Protein AF-A0A433IZW4-F1 (afdb_monomer)

Sequence (152 aa):
MSYRLTLRVSGARACFSRAEFKAERASYEVITPSAARGIFESVYWRPGLRWVIDRIHVLNPIRFQSLSRNEIGERVPVATVRHAMRTGALHTLPRAATEIRQRRANTIRTARSRTSGEYLSGACFVMRTLASQEVGPPTISARFNPSFQRSR

Foldseek 3Di:
DWDKDKDKDFDQWAFCADPVDPQAGEGDQADDQVNVQVVVVVQPDDPQKGKDWDDKDFPDHWDKDKDKDWDQQDDDDPVVVVVCVVVVVPVPPPPDSVVRTDTHIHTITGDDDPDDDDDDGTRIMIIIIIMDGPDDDPPPVVPRDCVSVPDD

Secondary structure (DSSP, 8-state):
-PEEEEEEE--SEE--B-TT-SSSEEBPSS--HHHHHHHHHHH---TTEEEEEEEEEE-S---EEEEEEEEE--PPPHHHHHHHHHHS-GGGS---TTTTEEEEEEEEEE----SSS-----S-EEEEEEEEESSS--THHHHS-GGGGG--

Solvent-accessible surface area (backbone atoms only — not comparable to full-atom values): 9472 Å² total; per-residue (Å²): 135,74,55,80,47,77,48,80,47,66,33,66,60,46,72,41,67,42,84,88,43,82,79,38,42,40,32,48,86,58,86,46,69,68,58,53,39,53,55,49,44,72,75,58,74,54,92,68,57,47,76,40,77,74,47,79,44,78,76,53,80,82,41,74,42,83,44,79,44,81,39,78,66,70,78,83,56,68,67,60,53,52,49,24,66,73,71,69,45,61,83,76,49,88,83,52,70,73,81,42,45,38,76,32,50,29,38,24,33,36,51,78,78,92,66,87,90,74,79,96,66,18,57,30,36,43,36,34,31,41,44,52,62,87,72,76,84,78,69,52,83,81,64,54,61,73,80,73,76,69,77,128

Structure (mmCIF, N/CA/C/O backbone):
data_AF-A0A433IZW4-F1
#
_entry.id   AF-A0A433IZW4-F1
#
loop_
_atom_site.group_PDB
_atom_site.id
_atom_site.type_symbol
_atom_site.label_atom_id
_atom_site.label_alt_id
_atom_site.label_comp_id
_atom_site.label_asym_id
_atom_site.label_entity_id
_atom_site.label_seq_id
_atom_site.pdbx_PDB_ins_code
_atom_site.Cartn_x
_atom_site.Cartn_y
_atom_site.Cartn_z
_atom_site.occupancy
_atom_site.B_iso_or_equiv
_atom_site.auth_seq_id
_atom_site.auth_comp_id
_atom_site.auth_asym_id
_atom_site.auth_atom_id
_atom_site.pdbx_PDB_model_num
ATOM 1 N N . MET A 1 1 ? -28.144 8.877 4.305 1.00 49.72 1 MET A N 1
ATOM 2 C CA . MET A 1 1 ? -27.607 8.134 5.470 1.00 49.72 1 MET A CA 1
ATOM 3 C C . MET A 1 1 ? -26.164 7.728 5.209 1.00 49.72 1 MET A C 1
ATOM 5 O O . MET A 1 1 ? -25.910 7.136 4.169 1.00 49.72 1 MET A O 1
ATOM 9 N N . SER A 1 2 ? -25.244 7.996 6.138 1.00 54.88 2 SER A N 1
ATOM 10 C CA . SER A 1 2 ? -23.889 7.428 6.129 1.00 54.88 2 SER A CA 1
ATOM 11 C C . SER A 1 2 ? -23.815 6.270 7.129 1.00 54.88 2 SER A C 1
ATOM 13 O O . SER A 1 2 ? -24.253 6.390 8.271 1.00 54.88 2 SER A O 1
ATOM 15 N N . TYR A 1 3 ? -23.306 5.120 6.696 1.00 66.25 3 TYR A N 1
ATOM 16 C CA . TYR A 1 3 ? -23.110 3.945 7.546 1.00 66.25 3 TYR A CA 1
ATOM 17 C C . TYR A 1 3 ? -21.635 3.854 7.928 1.00 66.25 3 TYR A C 1
ATOM 19 O O . TYR A 1 3 ? -20.747 4.083 7.102 1.00 66.25 3 TYR A O 1
ATOM 27 N N . ARG A 1 4 ? -21.375 3.545 9.201 1.00 69.44 4 ARG A N 1
ATOM 28 C CA . ARG A 1 4 ? -20.020 3.322 9.708 1.00 69.44 4 ARG A CA 1
ATOM 29 C C . ARG A 1 4 ? -19.706 1.841 9.622 1.00 69.44 4 ARG A C 1
ATOM 31 O O . ARG A 1 4 ? -20.363 1.033 10.270 1.00 69.44 4 ARG A O 1
ATOM 38 N N . LEU A 1 5 ? -18.689 1.502 8.842 1.00 78.81 5 LEU A N 1
ATOM 39 C CA . LEU A 1 5 ? -18.139 0.153 8.794 1.00 78.81 5 LEU A CA 1
ATOM 40 C C . LEU A 1 5 ? -16.834 0.103 9.567 1.00 78.81 5 LEU A C 1
ATOM 42 O O . LEU A 1 5 ? -16.035 1.041 9.516 1.00 78.81 5 LEU A O 1
ATOM 46 N N . THR A 1 6 ? -16.637 -1.018 10.249 1.00 80.44 6 THR A N 1
ATOM 47 C CA . TH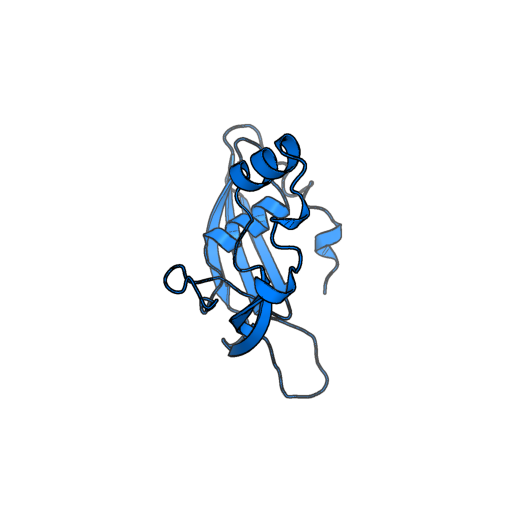R A 1 6 ? -15.410 -1.328 10.969 1.00 80.44 6 THR A CA 1
ATOM 48 C C . THR A 1 6 ? -14.841 -2.620 10.407 1.00 80.44 6 THR A C 1
ATOM 50 O O . THR A 1 6 ? -15.538 -3.631 10.387 1.00 80.44 6 THR A O 1
ATOM 53 N N . LEU A 1 7 ? -13.590 -2.592 9.951 1.00 80.88 7 LEU A N 1
ATOM 54 C CA . LEU A 1 7 ? -12.928 -3.756 9.365 1.00 80.88 7 LEU A CA 1
ATOM 55 C C . LEU A 1 7 ? -11.623 -4.052 10.109 1.00 80.88 7 LEU A C 1
ATOM 57 O O . LEU A 1 7 ? -10.785 -3.160 10.267 1.00 80.88 7 LEU A O 1
ATOM 61 N N . ARG A 1 8 ? -11.472 -5.301 10.575 1.00 83.25 8 ARG A N 1
ATOM 62 C CA . ARG A 1 8 ? -10.233 -5.825 11.166 1.00 83.25 8 ARG A CA 1
ATOM 63 C C . ARG A 1 8 ? -9.394 -6.465 10.063 1.00 83.25 8 ARG A C 1
ATOM 65 O O . ARG A 1 8 ? -9.797 -7.481 9.510 1.00 83.25 8 ARG A O 1
ATOM 72 N N . VAL A 1 9 ? -8.233 -5.891 9.760 1.00 82.56 9 VAL A N 1
ATOM 73 C CA . VAL A 1 9 ? -7.247 -6.485 8.838 1.00 82.56 9 VAL A CA 1
ATOM 74 C C . VAL A 1 9 ? -6.089 -7.013 9.649 1.00 82.56 9 VAL A C 1
ATOM 76 O O . VAL A 1 9 ? -5.536 -6.258 10.441 1.00 82.56 9 VAL A O 1
ATOM 79 N N . SER A 1 10 ? -5.685 -8.258 9.418 1.00 80.88 10 SER A N 1
ATOM 80 C CA . SER A 1 10 ? -4.471 -8.840 9.985 1.00 80.88 10 SER A CA 1
ATOM 81 C C . SER A 1 10 ? -3.643 -9.532 8.899 1.00 80.88 10 SER A C 1
ATOM 83 O O . SER A 1 10 ? -4.171 -10.044 7.915 1.00 80.88 10 SER A O 1
ATOM 85 N N . GLY A 1 11 ? -2.319 -9.536 9.060 1.00 80.38 11 GLY A N 1
ATOM 86 C CA . GLY A 1 11 ? -1.416 -10.241 8.148 1.00 80.38 11 GLY A CA 1
ATOM 87 C C . GLY A 1 11 ? -0.005 -10.363 8.711 1.00 80.38 11 GLY A C 1
ATOM 88 O O . GLY A 1 11 ? 0.470 -9.457 9.393 1.00 80.38 11 GLY A O 1
ATOM 89 N N . ALA A 1 12 ? 0.685 -11.475 8.440 1.00 80.00 12 ALA A N 1
ATOM 90 C CA . ALA A 1 12 ? 1.999 -11.769 9.031 1.00 80.00 12 ALA A CA 1
ATOM 91 C C . ALA A 1 12 ? 3.060 -10.683 8.753 1.00 80.00 12 ALA A C 1
ATOM 93 O O . ALA A 1 12 ? 3.972 -10.462 9.554 1.00 80.00 12 ALA A O 1
ATOM 94 N N . ARG A 1 13 ? 2.943 -10.011 7.603 1.00 81.62 13 ARG A N 1
ATOM 95 C CA . ARG A 1 13 ? 3.840 -8.956 7.128 1.00 81.62 13 ARG A CA 1
ATOM 96 C C . ARG A 1 13 ? 3.023 -7.860 6.460 1.00 81.62 13 ARG A C 1
ATOM 98 O O . ARG A 1 13 ? 2.056 -8.165 5.770 1.00 81.62 13 ARG A O 1
ATOM 105 N N . ALA A 1 14 ? 3.443 -6.611 6.617 1.00 83.62 14 ALA A N 1
ATOM 106 C CA . ALA A 1 14 ? 2.862 -5.479 5.903 1.00 83.62 14 ALA A CA 1
ATOM 107 C C . ALA A 1 14 ? 3.969 -4.552 5.387 1.00 83.62 14 ALA A C 1
ATOM 109 O O . ALA A 1 14 ? 4.984 -4.353 6.054 1.00 83.62 14 ALA A O 1
ATOM 110 N N . CYS A 1 15 ? 3.785 -3.992 4.193 1.00 86.44 15 CYS A N 1
ATOM 111 C CA . CYS A 1 15 ? 4.700 -3.014 3.615 1.00 86.44 15 CYS A CA 1
ATOM 112 C C . CYS A 1 15 ? 3.889 -1.865 3.019 1.00 86.44 15 CYS A C 1
ATOM 114 O O . CYS A 1 15 ? 3.215 -2.037 2.008 1.00 86.44 15 CYS A O 1
ATOM 116 N N . PHE A 1 16 ? 3.957 -0.701 3.657 1.00 88.81 16 PHE A N 1
ATOM 117 C CA . PHE A 1 16 ? 3.359 0.540 3.175 1.00 88.81 16 PHE A CA 1
ATOM 118 C C . PHE A 1 16 ? 4.497 1.441 2.713 1.00 88.81 16 PHE A C 1
ATOM 120 O O . PHE A 1 16 ? 5.078 2.151 3.523 1.00 88.81 16 PHE A O 1
ATOM 127 N N . SER A 1 17 ? 4.900 1.327 1.450 1.00 83.75 17 SER A N 1
ATOM 128 C CA . SER A 1 17 ? 6.134 1.949 0.963 1.00 83.75 17 SER A CA 1
ATOM 129 C C . SER A 1 17 ? 6.124 3.472 1.121 1.00 83.75 17 SER A C 1
ATOM 131 O O . SER A 1 17 ? 5.197 4.143 0.669 1.00 83.75 17 SER A O 1
ATOM 133 N N . ARG A 1 18 ? 7.176 4.008 1.744 1.00 86.19 18 ARG A N 1
ATOM 134 C CA . ARG A 1 18 ? 7.463 5.445 1.776 1.00 86.19 18 ARG A CA 1
ATOM 135 C C . ARG A 1 18 ? 7.921 5.898 0.393 1.00 86.19 18 ARG A C 1
ATOM 137 O O . ARG A 1 18 ? 8.752 5.234 -0.220 1.00 86.19 18 ARG A O 1
ATOM 144 N N . ALA A 1 19 ? 7.397 7.024 -0.086 1.00 85.44 19 ALA A N 1
ATOM 145 C CA . ALA A 1 19 ? 7.735 7.549 -1.412 1.00 85.44 19 ALA A CA 1
ATOM 146 C C . ALA A 1 19 ? 9.185 8.067 -1.508 1.00 85.44 19 ALA A C 1
ATOM 148 O O . ALA A 1 19 ? 9.754 8.098 -2.595 1.00 85.44 19 ALA A O 1
ATOM 149 N N . GLU A 1 20 ? 9.780 8.434 -0.371 1.00 84.56 20 GLU A N 1
ATOM 150 C CA . GLU A 1 20 ? 11.152 8.950 -0.253 1.00 84.56 20 GLU A CA 1
ATOM 151 C C . GLU A 1 20 ? 12.211 7.937 -0.716 1.00 84.56 20 GLU A C 1
ATOM 153 O O . GLU A 1 20 ? 13.230 8.311 -1.294 1.00 84.56 20 GLU A O 1
ATOM 158 N N . PHE A 1 21 ? 11.967 6.640 -0.504 1.00 78.81 21 PHE A N 1
ATOM 159 C CA . PHE A 1 21 ? 12.926 5.584 -0.816 1.00 78.81 21 PHE A CA 1
ATOM 160 C C . PHE A 1 21 ? 12.513 4.849 -2.097 1.00 78.81 21 PHE A C 1
ATOM 162 O O . PHE A 1 21 ? 11.652 3.970 -2.102 1.00 78.81 21 PHE A O 1
ATOM 169 N N . LYS A 1 22 ? 13.131 5.232 -3.220 1.00 68.12 22 LYS A N 1
ATOM 170 C CA . LYS A 1 22 ? 12.850 4.661 -4.553 1.00 68.12 22 LYS A CA 1
ATOM 171 C C . LYS A 1 22 ? 13.603 3.350 -4.822 1.00 68.12 22 LYS A C 1
ATOM 173 O O . LYS A 1 22 ? 13.106 2.474 -5.540 1.00 68.12 22 LYS A O 1
ATOM 178 N N . ALA A 1 23 ? 14.812 3.226 -4.274 1.00 67.19 23 ALA A N 1
ATOM 179 C CA . ALA A 1 23 ? 15.673 2.057 -4.452 1.00 67.19 23 ALA A CA 1
ATOM 180 C C . ALA A 1 23 ? 15.327 0.945 -3.447 1.00 67.19 23 ALA A C 1
ATOM 182 O O . ALA A 1 23 ? 15.043 -0.188 -3.843 1.00 67.19 23 ALA A O 1
ATOM 183 N N . GLU A 1 24 ? 15.265 1.294 -2.165 1.00 75.06 24 GLU A N 1
ATOM 184 C CA . GLU A 1 24 ? 14.929 0.395 -1.059 1.00 75.06 24 GLU A CA 1
ATOM 185 C C . GLU A 1 24 ? 13.480 0.598 -0.623 1.00 75.06 24 GLU A C 1
ATOM 187 O O . GLU A 1 24 ? 12.989 1.723 -0.610 1.00 75.06 24 GLU A O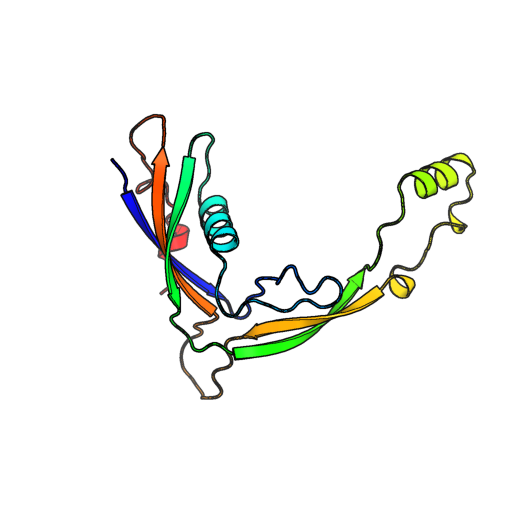 1
ATOM 192 N N . ARG A 1 25 ? 12.768 -0.468 -0.244 1.00 75.69 25 ARG A N 1
ATOM 193 C CA . ARG A 1 25 ? 11.394 -0.302 0.253 1.00 75.69 25 ARG A CA 1
ATOM 194 C C . ARG A 1 25 ? 11.392 -0.190 1.766 1.00 75.69 25 ARG A C 1
ATOM 196 O O . ARG A 1 25 ? 11.443 -1.202 2.458 1.00 75.69 25 ARG A O 1
ATOM 203 N N . ALA A 1 26 ? 11.247 1.021 2.286 1.00 82.00 26 ALA A N 1
ATOM 204 C CA . ALA A 1 26 ? 10.938 1.237 3.695 1.00 82.00 26 ALA A CA 1
ATOM 205 C C . ALA A 1 26 ? 9.422 1.346 3.896 1.00 82.00 26 ALA A C 1
ATOM 207 O O . ALA A 1 26 ? 8.749 2.102 3.195 1.00 82.00 26 ALA A O 1
ATOM 208 N N . SER A 1 27 ? 8.868 0.590 4.843 1.00 84.12 27 SER A N 1
ATOM 209 C CA . SER A 1 27 ? 7.459 0.703 5.222 1.00 84.12 27 SER A CA 1
ATOM 210 C C . SER A 1 27 ? 7.231 1.881 6.174 1.00 84.12 27 SER A C 1
ATOM 212 O O . SER A 1 27 ? 8.038 2.144 7.065 1.00 84.12 27 SER A O 1
ATOM 214 N N . TYR A 1 28 ? 6.081 2.545 6.067 1.00 88.69 28 TYR A N 1
ATOM 215 C CA . TYR A 1 28 ? 5.531 3.340 7.159 1.00 88.69 28 TYR A CA 1
ATOM 216 C C . TYR A 1 28 ? 5.279 2.469 8.392 1.00 88.69 28 TYR A C 1
ATOM 218 O O . TYR A 1 28 ? 5.099 1.246 8.309 1.00 88.69 28 TYR A O 1
ATOM 226 N N . GLU A 1 29 ? 5.251 3.137 9.541 1.00 83.81 29 GLU A N 1
ATOM 227 C CA . GLU A 1 29 ? 4.949 2.536 10.835 1.00 83.81 29 GLU A CA 1
ATOM 228 C C . GLU A 1 29 ? 3.503 2.089 10.949 1.00 83.81 29 GLU A C 1
ATOM 230 O O . GLU A 1 29 ? 3.231 1.145 11.673 1.00 83.81 29 GLU A O 1
ATOM 235 N N . VAL A 1 30 ? 2.572 2.710 10.229 1.00 85.38 30 VAL A N 1
ATOM 236 C CA . VAL A 1 30 ? 1.140 2.392 10.243 1.00 85.38 30 VAL A CA 1
ATOM 237 C C . VAL A 1 30 ? 0.601 2.318 8.819 1.00 85.38 30 VAL A C 1
ATOM 239 O O . VAL A 1 30 ? 1.233 2.812 7.885 1.00 85.38 30 VAL A O 1
ATOM 242 N N . ILE A 1 31 ? -0.550 1.662 8.644 1.00 89.06 31 ILE A N 1
ATOM 243 C CA . ILE A 1 31 ? -1.241 1.649 7.354 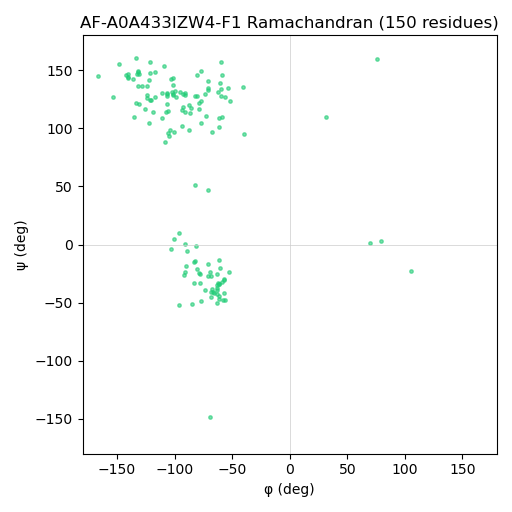1.00 89.06 31 ILE A CA 1
ATOM 244 C C . ILE A 1 31 ? -1.595 3.078 6.939 1.00 89.06 31 ILE A C 1
ATOM 246 O O . ILE A 1 31 ? -2.093 3.864 7.744 1.00 89.06 31 ILE A O 1
ATOM 250 N N . THR A 1 32 ? -1.327 3.419 5.681 1.00 90.25 32 THR A N 1
ATOM 251 C CA . THR A 1 32 ? -1.692 4.727 5.136 1.00 90.25 32 THR A CA 1
ATOM 252 C C . THR A 1 32 ? -3.191 4.769 4.820 1.00 90.25 32 THR A C 1
ATOM 254 O O . THR A 1 32 ? -3.764 3.749 4.425 1.00 90.25 32 THR A O 1
ATOM 257 N N . PRO A 1 33 ? -3.855 5.937 4.911 1.00 90.00 33 PRO A N 1
ATOM 258 C CA . PRO A 1 33 ? -5.266 6.061 4.541 1.00 90.00 33 PRO A CA 1
ATOM 259 C C . PRO A 1 33 ? -5.563 5.634 3.095 1.00 90.00 33 PRO A C 1
ATOM 261 O O . PRO A 1 33 ? -6.649 5.138 2.807 1.00 90.00 33 PRO A O 1
ATOM 264 N N . SER A 1 34 ? -4.600 5.792 2.180 1.00 90.31 34 SER A N 1
ATOM 265 C CA . SER A 1 34 ? -4.711 5.317 0.797 1.00 90.31 34 SER A CA 1
ATOM 266 C C . SER A 1 34 ? -4.706 3.790 0.703 1.00 90.31 34 SER A C 1
ATOM 268 O O . SER A 1 34 ? -5.562 3.226 0.027 1.00 90.31 34 SER A O 1
ATOM 270 N N . ALA A 1 35 ? -3.801 3.114 1.416 1.00 90.31 35 ALA A N 1
ATOM 271 C CA . ALA A 1 35 ? -3.770 1.655 1.468 1.00 90.31 35 ALA A CA 1
ATOM 272 C C . ALA A 1 35 ? -5.022 1.091 2.156 1.00 90.31 35 ALA A C 1
ATOM 274 O O . ALA A 1 35 ? -5.618 0.138 1.663 1.00 90.31 35 ALA A O 1
ATOM 275 N N . ALA A 1 36 ? -5.463 1.721 3.249 1.00 88.94 36 ALA A N 1
ATOM 276 C CA . ALA A 1 36 ? -6.713 1.393 3.928 1.00 88.94 36 ALA A CA 1
ATOM 277 C C . ALA A 1 36 ? -7.910 1.468 2.971 1.00 88.94 36 ALA A C 1
ATOM 279 O O . ALA A 1 36 ? -8.701 0.531 2.897 1.00 88.94 36 ALA A O 1
ATOM 280 N N . ARG A 1 37 ? -8.007 2.551 2.189 1.00 89.12 37 ARG A N 1
ATOM 281 C CA . ARG A 1 37 ? -9.037 2.709 1.157 1.00 89.12 37 ARG A CA 1
ATOM 282 C C . ARG A 1 37 ? -8.997 1.575 0.135 1.00 89.12 37 ARG A C 1
ATOM 284 O O . ARG A 1 37 ? -10.035 0.976 -0.114 1.00 89.12 37 ARG A O 1
ATOM 291 N N . GLY A 1 38 ? -7.815 1.239 -0.384 1.00 90.25 38 GLY A N 1
ATOM 292 C CA . GLY A 1 38 ? -7.653 0.146 -1.345 1.00 90.25 38 GLY A CA 1
ATOM 293 C C . GLY A 1 38 ? -8.124 -1.213 -0.811 1.00 90.25 38 GLY A C 1
ATOM 294 O O . GLY A 1 38 ? -8.659 -2.014 -1.571 1.00 90.25 38 GLY A O 1
ATOM 295 N N . ILE A 1 39 ? -7.997 -1.463 0.499 1.00 89.25 39 ILE A N 1
ATOM 296 C CA . ILE A 1 39 ? -8.545 -2.674 1.134 1.00 89.25 39 ILE A CA 1
ATOM 297 C C . ILE A 1 39 ? -10.079 -2.651 1.150 1.00 89.25 39 ILE A C 1
ATOM 299 O O . ILE A 1 39 ? -10.708 -3.670 0.896 1.00 89.25 39 ILE A O 1
ATOM 303 N N . PHE A 1 40 ? -10.709 -1.509 1.433 1.00 86.56 40 PHE A N 1
ATOM 304 C CA . PHE A 1 40 ? -12.171 -1.416 1.357 1.00 86.56 40 PHE A CA 1
ATOM 305 C C . PHE A 1 40 ? -12.680 -1.562 -0.081 1.00 86.56 40 PHE A C 1
ATOM 307 O O . PHE A 1 40 ? -13.665 -2.261 -0.308 1.00 86.56 40 PHE A O 1
ATOM 314 N N . GLU A 1 41 ? -11.989 -0.954 -1.046 1.00 87.50 41 GLU A N 1
ATOM 315 C CA . GLU A 1 41 ? -12.311 -1.060 -2.472 1.00 87.50 41 GLU A CA 1
ATOM 316 C C . GLU A 1 41 ? -12.176 -2.497 -2.990 1.00 87.50 41 GLU A C 1
ATOM 318 O O . GLU A 1 41 ? -13.012 -2.937 -3.776 1.00 87.50 41 GLU A O 1
ATOM 323 N N . SER A 1 42 ? -11.182 -3.259 -2.519 1.00 88.38 42 SER A N 1
ATOM 324 C CA . SER A 1 42 ? -11.012 -4.661 -2.923 1.00 88.38 42 SER A CA 1
ATOM 325 C C . SER A 1 42 ? -12.084 -5.593 -2.356 1.00 88.38 42 SER A C 1
ATOM 327 O O . SER A 1 42 ? -12.391 -6.612 -2.973 1.00 88.38 42 SER A O 1
ATOM 329 N N . VAL A 1 43 ? -12.673 -5.251 -1.206 1.00 84.56 43 VAL A N 1
ATOM 330 C CA . VAL A 1 43 ? -13.811 -5.986 -0.636 1.00 84.56 43 VAL A CA 1
ATOM 331 C C . VAL A 1 43 ? -15.101 -5.631 -1.369 1.00 84.56 43 VAL A C 1
ATOM 333 O O . VAL A 1 43 ? -15.862 -6.522 -1.749 1.00 84.56 43 VAL A O 1
ATOM 336 N N . TYR A 1 44 ? -15.367 -4.337 -1.557 1.00 81.50 44 TYR A N 1
ATOM 337 C CA . TYR A 1 44 ? -16.529 -3.869 -2.299 1.00 81.50 44 TYR A CA 1
ATOM 338 C C . TYR A 1 44 ? -16.290 -2.494 -2.921 1.00 81.50 44 TYR A C 1
ATOM 340 O O . TYR A 1 44 ? -16.009 -1.506 -2.235 1.00 81.50 44 TYR A O 1
ATOM 348 N N . TRP A 1 45 ? -16.519 -2.411 -4.228 1.00 84.44 45 TRP A N 1
ATOM 349 C CA . TRP A 1 45 ? -16.458 -1.169 -4.978 1.00 84.44 45 TRP A CA 1
ATOM 350 C C . TRP A 1 45 ? -17.573 -1.094 -6.022 1.00 84.44 45 TRP A C 1
ATOM 352 O O . TRP A 1 45 ? -17.978 -2.103 -6.600 1.00 84.44 45 TRP A O 1
ATOM 362 N N . ARG A 1 46 ? -18.066 0.124 -6.260 1.00 80.69 46 ARG A N 1
ATOM 363 C CA . ARG A 1 46 ? -18.955 0.455 -7.376 1.00 80.69 46 ARG A CA 1
ATOM 364 C C . ARG A 1 46 ? -18.717 1.897 -7.841 1.00 80.69 46 ARG A C 1
ATOM 366 O O . ARG A 1 46 ? -18.316 2.721 -7.015 1.00 80.69 46 ARG A O 1
ATOM 373 N N . PRO A 1 47 ? -19.033 2.244 -9.100 1.00 83.06 47 PRO A N 1
ATOM 374 C CA . PRO A 1 47 ? -19.066 3.639 -9.535 1.00 83.06 47 PRO A CA 1
ATOM 375 C C . PRO A 1 47 ? -19.978 4.484 -8.625 1.00 83.06 47 PRO A C 1
ATOM 377 O O . PRO A 1 47 ? -21.065 4.042 -8.248 1.00 83.06 47 PRO A O 1
ATOM 380 N N . GLY A 1 48 ? -19.519 5.672 -8.219 1.00 78.88 48 GLY A N 1
ATOM 381 C CA . GLY A 1 48 ? -20.254 6.567 -7.309 1.00 78.88 48 GLY A CA 1
ATOM 382 C C . GLY A 1 48 ? -20.180 6.205 -5.816 1.00 78.88 48 GLY A C 1
ATOM 383 O O . GLY A 1 48 ? -20.814 6.866 -4.995 1.00 78.88 48 GLY A O 1
ATOM 384 N N . LEU A 1 49 ? -19.417 5.171 -5.436 1.00 80.00 49 LEU A N 1
ATOM 385 C CA . LEU A 1 49 ? -19.072 4.888 -4.041 1.00 80.00 49 LEU A CA 1
ATOM 386 C C . LEU A 1 49 ? -17.672 5.418 -3.732 1.00 80.00 49 LEU A C 1
ATOM 388 O O . LEU A 1 49 ? -16.698 5.037 -4.379 1.00 80.00 49 LEU A O 1
ATOM 392 N N . ARG A 1 50 ? -17.567 6.230 -2.678 1.00 82.44 50 ARG A N 1
ATOM 393 C CA . ARG A 1 50 ? -16.281 6.682 -2.144 1.00 82.44 50 ARG A CA 1
ATOM 394 C C . ARG A 1 50 ? -16.118 6.253 -0.693 1.00 82.44 50 ARG A C 1
ATOM 396 O O . ARG A 1 50 ? -16.931 6.599 0.163 1.00 82.44 50 ARG A O 1
ATOM 403 N N . TRP A 1 51 ? -15.023 5.548 -0.422 1.00 84.19 51 TRP A N 1
ATOM 404 C CA . TRP A 1 51 ? -14.608 5.180 0.927 1.00 84.19 51 TRP A CA 1
ATOM 405 C C . TRP A 1 51 ? -13.790 6.309 1.562 1.00 84.19 51 TRP A C 1
ATOM 407 O O . TRP A 1 51 ? -12.708 6.673 1.082 1.00 84.19 51 TRP A O 1
ATOM 417 N N . VAL A 1 52 ? -14.307 6.865 2.657 1.00 85.62 52 VAL A N 1
ATOM 418 C CA . VAL A 1 52 ? -13.624 7.882 3.462 1.00 85.62 52 VAL A CA 1
ATOM 419 C C . VAL A 1 52 ? -13.173 7.232 4.762 1.00 85.62 52 VAL A C 1
ATOM 421 O O . VAL A 1 52 ? -13.995 6.777 5.559 1.00 85.62 52 VAL A O 1
ATOM 424 N N . ILE A 1 53 ? -11.859 7.134 4.957 1.00 86.69 53 ILE A N 1
ATOM 425 C CA . ILE A 1 53 ? -11.276 6.579 6.181 1.00 86.69 53 ILE A CA 1
ATOM 426 C C . ILE A 1 53 ? -11.383 7.634 7.280 1.00 86.69 53 ILE A C 1
ATOM 428 O O . ILE A 1 53 ? -10.901 8.748 7.108 1.00 86.69 53 ILE A O 1
ATOM 432 N N . ASP A 1 54 ? -12.029 7.271 8.383 1.00 86.38 54 ASP A N 1
ATOM 433 C CA . ASP A 1 54 ? -12.250 8.135 9.546 1.00 86.38 54 ASP A CA 1
ATOM 434 C C . ASP A 1 54 ? -11.171 7.876 10.604 1.00 86.38 54 ASP A C 1
ATOM 436 O O . ASP A 1 54 ? -10.483 8.788 11.052 1.00 86.38 54 ASP A O 1
ATOM 440 N N . ARG A 1 55 ? -10.969 6.604 10.98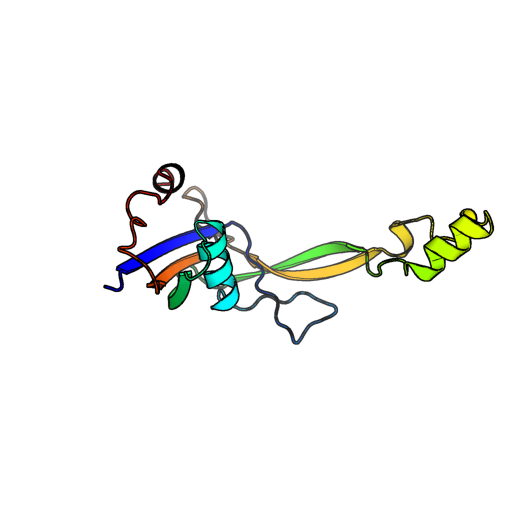0 1.00 86.06 55 ARG A N 1
ATOM 441 C CA . ARG A 1 55 ? -10.018 6.226 12.037 1.00 86.06 55 ARG A CA 1
ATOM 442 C C . ARG A 1 55 ? -9.281 4.941 11.715 1.00 86.06 55 ARG A C 1
ATOM 444 O O . ARG A 1 55 ? -9.854 4.017 11.140 1.00 86.06 55 ARG A O 1
ATOM 451 N N . ILE A 1 56 ? -8.027 4.880 12.149 1.00 87.44 56 ILE A N 1
ATOM 452 C CA . ILE A 1 56 ? -7.166 3.703 12.068 1.00 87.44 56 ILE A CA 1
ATOM 453 C C . ILE A 1 56 ? -6.656 3.426 13.480 1.00 87.44 56 ILE A C 1
ATOM 455 O O . ILE A 1 56 ? -5.944 4.243 14.056 1.00 87.44 56 ILE A O 1
ATOM 459 N N . HIS A 1 57 ? -7.014 2.273 14.034 1.00 85.62 57 HIS A N 1
ATOM 460 C CA . HIS A 1 57 ? -6.498 1.803 15.314 1.00 85.62 57 HIS A CA 1
ATOM 461 C C . HIS A 1 57 ? -5.411 0.760 15.075 1.00 85.62 57 HIS A C 1
ATOM 463 O O . HIS A 1 57 ? -5.622 -0.205 14.336 1.00 85.62 57 HIS A O 1
ATOM 469 N N . VAL A 1 58 ? -4.256 0.953 15.709 1.00 84.62 58 VAL A N 1
ATOM 470 C CA . VAL A 1 58 ? -3.128 0.019 15.670 1.00 84.62 58 VAL A CA 1
ATOM 471 C C . VAL A 1 58 ? -3.241 -0.898 16.879 1.00 84.62 58 VAL A C 1
ATOM 473 O O . VAL A 1 58 ? -3.162 -0.427 18.007 1.00 84.62 58 VAL A O 1
ATOM 476 N N . LEU A 1 59 ? -3.445 -2.194 16.648 1.00 81.31 59 LEU A N 1
ATOM 477 C CA . LEU A 1 59 ? -3.655 -3.149 17.741 1.00 81.31 59 LEU A CA 1
ATOM 478 C C . LEU A 1 59 ? -2.359 -3.791 18.241 1.00 81.31 59 LEU A C 1
ATOM 480 O O . LEU A 1 59 ? -2.301 -4.242 19.377 1.00 81.31 59 LEU A O 1
ATOM 484 N N . ASN A 1 60 ? -1.324 -3.825 17.399 1.00 80.44 60 ASN A N 1
ATOM 485 C CA . ASN A 1 60 ? -0.080 -4.537 17.679 1.00 80.44 60 ASN A CA 1
ATOM 486 C C . ASN A 1 60 ? 1.137 -3.605 17.645 1.00 80.44 60 ASN A C 1
ATOM 488 O O . ASN A 1 60 ? 1.166 -2.670 16.831 1.00 80.44 60 ASN A O 1
ATOM 492 N N . PRO A 1 61 ? 2.170 -3.881 18.468 1.00 80.00 61 PRO A N 1
ATOM 493 C CA . PRO A 1 61 ? 3.372 -3.060 18.527 1.00 80.00 61 PRO A CA 1
ATOM 494 C C . PRO A 1 61 ? 4.064 -2.984 17.163 1.00 80.00 61 PRO A C 1
ATOM 496 O O . PRO A 1 61 ? 4.064 -3.930 16.368 1.00 80.00 61 PRO A O 1
ATOM 499 N N . ILE A 1 62 ? 4.662 -1.832 16.878 1.00 82.75 62 ILE A N 1
ATOM 500 C CA . ILE A 1 62 ? 5.342 -1.580 15.609 1.00 82.75 62 ILE A CA 1
ATOM 501 C C . ILE A 1 62 ? 6.718 -2.248 15.662 1.00 82.75 62 ILE A C 1
ATOM 503 O O . ILE A 1 62 ? 7.561 -1.905 16.485 1.00 82.75 62 ILE A O 1
ATOM 507 N N . ARG A 1 63 ? 6.941 -3.235 14.791 1.00 82.31 63 ARG A N 1
ATOM 508 C CA . ARG A 1 63 ? 8.233 -3.907 14.621 1.00 82.31 63 ARG A CA 1
ATOM 509 C C . ARG A 1 63 ? 8.570 -4.002 13.142 1.00 82.31 63 ARG A C 1
ATOM 511 O O . ARG A 1 63 ? 7.676 -4.188 12.313 1.00 82.31 63 ARG A O 1
ATOM 518 N N . PHE A 1 64 ? 9.859 -3.917 12.835 1.00 81.19 64 PHE A N 1
ATOM 519 C CA . PHE A 1 64 ? 10.380 -3.999 11.477 1.00 81.19 64 PHE A CA 1
ATOM 520 C C . PHE A 1 64 ? 11.284 -5.220 11.302 1.00 81.19 64 PHE A C 1
ATOM 522 O O . PHE A 1 64 ? 11.957 -5.657 12.234 1.00 81.19 64 PHE A O 1
ATOM 529 N N . GLN A 1 65 ? 11.299 -5.776 10.095 1.00 84.00 65 GLN A N 1
ATOM 530 C CA . GLN A 1 65 ? 12.261 -6.782 9.659 1.00 84.00 65 GLN A CA 1
ATOM 531 C C . GLN A 1 65 ? 12.814 -6.371 8.296 1.00 84.00 65 GLN A C 1
ATOM 533 O O . GLN A 1 65 ? 12.046 -5.994 7.411 1.00 84.00 65 GLN A O 1
ATOM 538 N N . SER A 1 66 ? 14.127 -6.506 8.117 1.00 82.50 66 SER A N 1
ATOM 539 C CA . SER A 1 66 ? 14.746 -6.414 6.796 1.00 82.50 66 SER A CA 1
ATOM 540 C C . SER A 1 66 ? 14.580 -7.739 6.047 1.00 82.50 66 SER A C 1
ATOM 542 O O . SER A 1 66 ? 14.883 -8.813 6.575 1.00 82.50 66 SER A O 1
ATOM 544 N N . LEU A 1 67 ? 14.060 -7.671 4.826 1.00 81.56 67 LEU A N 1
ATOM 545 C CA . LEU A 1 67 ? 13.969 -8.780 3.884 1.00 81.56 67 LEU A CA 1
ATOM 546 C C . LEU A 1 67 ? 14.666 -8.385 2.585 1.00 81.56 67 LEU A C 1
ATOM 548 O O . LEU A 1 67 ? 14.325 -7.366 1.996 1.00 81.56 67 LEU A O 1
ATOM 552 N N . SER A 1 68 ? 15.577 -9.218 2.086 1.00 78.19 68 SER A N 1
ATOM 553 C CA . SER A 1 68 ? 16.106 -9.055 0.729 1.00 78.19 68 SER A CA 1
ATOM 554 C C . SER A 1 68 ? 15.268 -9.845 -0.272 1.00 78.19 68 SER A C 1
ATOM 556 O O . SER A 1 68 ? 15.033 -11.039 -0.078 1.00 78.19 68 SER A O 1
ATOM 558 N N . ARG A 1 69 ? 14.845 -9.204 -1.363 1.00 75.56 69 ARG A N 1
ATOM 559 C CA . ARG A 1 69 ? 14.200 -9.861 -2.509 1.00 75.56 69 ARG A CA 1
ATOM 560 C C . ARG A 1 69 ? 14.996 -9.586 -3.778 1.00 75.56 69 ARG A C 1
ATOM 562 O O . ARG A 1 69 ? 15.492 -8.481 -3.974 1.00 75.56 69 ARG A O 1
ATOM 569 N N . ASN A 1 70 ? 15.088 -10.592 -4.641 1.00 78.44 70 ASN A N 1
ATOM 570 C CA . ASN A 1 70 ? 15.620 -10.424 -5.988 1.00 78.44 70 ASN A CA 1
ATOM 571 C C . ASN A 1 70 ? 14.464 -9.983 -6.893 1.00 78.44 70 ASN A C 1
ATOM 573 O O . ASN A 1 70 ? 13.526 -10.752 -7.098 1.00 78.44 70 ASN A O 1
ATOM 577 N N . GLU A 1 71 ? 14.513 -8.753 -7.395 1.00 73.12 71 GLU A N 1
ATOM 578 C CA . GLU A 1 71 ? 13.483 -8.153 -8.251 1.00 73.12 71 GLU A CA 1
ATOM 579 C C . GLU A 1 71 ? 14.080 -7.737 -9.594 1.00 73.12 71 GLU A C 1
ATOM 581 O O . GLU A 1 71 ? 15.285 -7.539 -9.704 1.00 73.12 71 GLU A O 1
ATOM 586 N N . ILE A 1 72 ? 13.253 -7.616 -10.632 1.00 75.69 72 ILE A N 1
ATOM 587 C CA . ILE A 1 72 ? 13.701 -7.139 -11.947 1.00 75.69 72 ILE A CA 1
ATOM 588 C C . ILE A 1 72 ? 13.809 -5.610 -11.876 1.00 75.69 72 ILE A C 1
ATOM 590 O O . ILE A 1 72 ? 12.837 -4.938 -11.539 1.00 75.69 72 ILE A O 1
ATOM 594 N N . GLY A 1 73 ? 14.999 -5.075 -12.141 1.00 67.06 73 GLY A N 1
ATOM 595 C CA . GLY A 1 73 ? 15.321 -3.658 -11.984 1.00 67.06 73 GLY A CA 1
ATOM 596 C C . GLY A 1 73 ? 14.804 -2.751 -13.095 1.00 67.06 73 GLY A C 1
ATOM 597 O O . GLY A 1 73 ? 14.437 -1.610 -12.823 1.00 67.06 73 GLY A O 1
ATOM 598 N N . GLU A 1 74 ? 14.742 -3.252 -14.327 1.00 72.56 74 GLU A N 1
ATOM 599 C CA . GLU A 1 74 ? 14.348 -2.469 -15.494 1.00 72.56 74 GLU A CA 1
ATOM 600 C C . GLU A 1 74 ? 13.467 -3.287 -16.438 1.00 72.56 74 GLU A C 1
ATOM 602 O O . GLU A 1 74 ? 13.649 -4.492 -16.627 1.00 72.56 74 GLU A O 1
ATOM 607 N N . ARG A 1 75 ? 12.481 -2.616 -17.034 1.00 78.00 75 ARG A N 1
ATOM 608 C CA . ARG A 1 75 ? 11.667 -3.188 -18.101 1.00 78.00 75 ARG A CA 1
ATOM 609 C C . ARG A 1 75 ? 12.322 -2.858 -19.435 1.00 78.00 75 ARG A C 1
ATOM 611 O O . ARG A 1 75 ? 12.537 -1.688 -19.726 1.00 78.00 75 ARG A O 1
ATOM 618 N N . VAL A 1 76 ? 12.537 -3.872 -20.271 1.00 81.00 76 VAL A N 1
ATOM 619 C CA . VAL A 1 76 ? 13.049 -3.670 -21.634 1.00 81.00 76 VAL A CA 1
ATOM 620 C C . VAL A 1 76 ? 12.125 -2.708 -22.404 1.00 81.00 76 VAL A C 1
ATOM 622 O O . VAL A 1 76 ? 10.912 -2.958 -22.463 1.00 81.00 76 VAL A O 1
ATOM 625 N N . PRO A 1 77 ? 12.655 -1.620 -22.997 1.00 82.56 77 PRO A N 1
ATOM 626 C CA . PRO A 1 77 ? 11.857 -0.677 -23.768 1.00 82.56 77 PRO A CA 1
ATOM 627 C C . PRO A 1 77 ? 11.171 -1.341 -24.965 1.00 82.56 77 PRO A C 1
ATOM 629 O O . PRO A 1 77 ? 11.767 -2.126 -25.703 1.00 82.56 77 PRO A O 1
ATOM 632 N N . VAL A 1 78 ? 9.912 -0.968 -25.211 1.00 85.62 78 VAL A N 1
ATOM 633 C CA 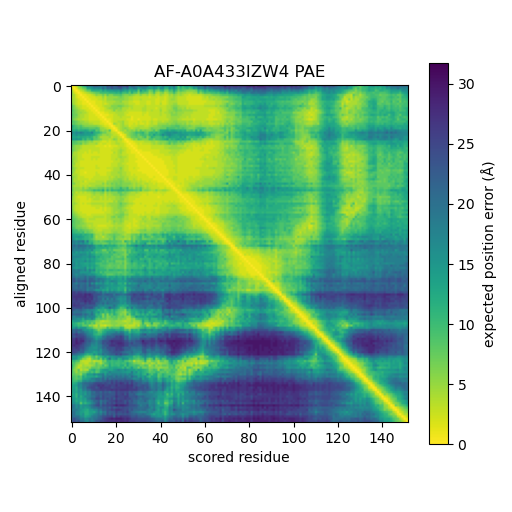. VAL A 1 78 ? 9.102 -1.535 -26.306 1.00 85.62 78 VAL A CA 1
ATOM 634 C C . VAL A 1 78 ? 9.718 -1.243 -27.680 1.00 85.62 78 VAL A C 1
ATOM 636 O O . VAL A 1 78 ? 9.616 -2.067 -28.585 1.00 85.62 78 VAL A O 1
ATOM 639 N N . ALA A 1 79 ? 10.383 -0.095 -27.837 1.00 85.38 79 ALA A N 1
ATOM 640 C CA . ALA A 1 79 ? 11.062 0.280 -29.077 1.00 85.38 79 ALA A CA 1
ATOM 641 C C . ALA A 1 79 ? 12.187 -0.705 -29.437 1.00 85.38 79 ALA A C 1
ATOM 643 O O . ALA A 1 79 ? 12.254 -1.165 -30.575 1.00 85.38 79 ALA A O 1
ATOM 644 N N . THR A 1 80 ? 13.002 -1.094 -28.455 1.00 82.69 80 THR A N 1
ATOM 645 C CA . THR A 1 80 ? 14.091 -2.065 -28.621 1.00 82.69 80 THR A CA 1
ATOM 646 C C . THR A 1 80 ? 13.553 -3.439 -29.013 1.00 82.69 80 THR A C 1
ATOM 648 O O . THR A 1 80 ? 14.064 -4.062 -29.940 1.00 82.69 80 THR A O 1
ATOM 651 N N . VAL A 1 81 ? 12.460 -3.879 -28.376 1.00 84.88 81 VAL A N 1
ATOM 652 C CA . VAL A 1 81 ? 11.784 -5.140 -28.728 1.00 84.88 81 VAL A CA 1
ATOM 653 C C . VAL A 1 81 ? 11.264 -5.100 -30.166 1.00 84.88 81 VAL A C 1
ATOM 655 O O . VAL A 1 81 ? 11.520 -6.019 -30.937 1.00 84.88 81 VAL A O 1
ATOM 658 N N . ARG A 1 82 ? 10.587 -4.016 -30.567 1.00 86.81 82 ARG A N 1
ATOM 659 C CA . ARG A 1 82 ? 10.072 -3.856 -31.939 1.00 86.81 82 ARG A CA 1
ATOM 660 C C . ARG A 1 82 ? 11.183 -3.822 -32.984 1.00 86.81 82 ARG A C 1
ATOM 662 O O . ARG A 1 82 ? 11.012 -4.389 -34.060 1.00 86.81 82 ARG A O 1
ATOM 669 N N . HIS A 1 83 ? 12.301 -3.169 -32.677 1.00 84.94 83 HIS A N 1
ATOM 670 C CA . HIS A 1 83 ? 13.459 -3.139 -33.561 1.00 84.94 83 HIS A CA 1
ATOM 671 C C . HIS A 1 83 ? 14.027 -4.548 -33.759 1.00 84.94 83 HIS A C 1
ATOM 673 O O . HIS A 1 83 ? 14.133 -4.990 -34.898 1.00 84.94 83 HIS A O 1
ATOM 679 N N . ALA A 1 84 ? 14.270 -5.283 -32.670 1.00 86.12 84 ALA A N 1
ATOM 680 C CA . ALA A 1 84 ? 14.775 -6.655 -32.716 1.00 86.12 84 ALA A CA 1
ATOM 681 C C . ALA A 1 84 ? 13.824 -7.627 -33.441 1.00 86.12 84 ALA A C 1
ATOM 683 O O . ALA A 1 84 ? 14.284 -8.530 -34.138 1.00 86.12 84 ALA A O 1
ATOM 684 N N . MET A 1 85 ? 12.503 -7.429 -33.326 1.00 86.75 85 MET A N 1
ATOM 685 C CA . MET A 1 85 ? 11.508 -8.195 -34.090 1.00 86.75 85 MET A CA 1
ATOM 686 C C . MET A 1 85 ? 11.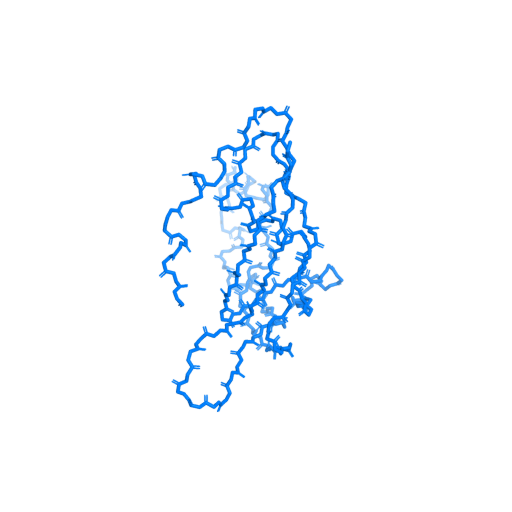566 -7.892 -35.593 1.00 86.75 85 MET A C 1
ATOM 688 O O . MET A 1 85 ? 11.410 -8.805 -36.396 1.00 86.75 85 MET A O 1
ATOM 692 N N . ARG A 1 86 ? 11.799 -6.631 -35.986 1.00 87.06 86 ARG A N 1
ATOM 693 C CA . ARG A 1 86 ? 11.906 -6.232 -37.401 1.00 87.06 86 ARG A CA 1
ATOM 694 C C . ARG A 1 86 ? 13.207 -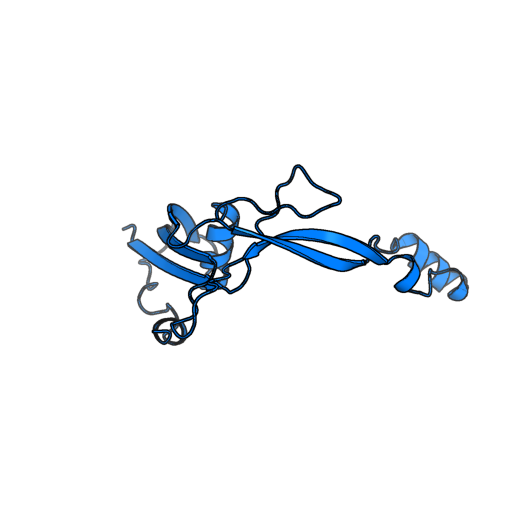6.680 -38.057 1.00 87.06 86 ARG A C 1
ATOM 696 O O . ARG A 1 86 ? 13.187 -7.042 -39.224 1.00 87.06 86 ARG A O 1
ATOM 703 N N . THR A 1 87 ? 14.326 -6.605 -37.343 1.00 86.38 87 THR A N 1
ATOM 704 C CA . THR A 1 87 ? 15.655 -6.942 -37.878 1.00 86.38 87 THR A CA 1
ATOM 705 C C . THR A 1 87 ? 16.014 -8.417 -37.710 1.00 86.38 87 THR A C 1
ATOM 707 O O . THR A 1 87 ? 17.068 -8.841 -38.171 1.00 86.38 87 THR A O 1
ATOM 710 N N . GLY A 1 88 ? 15.175 -9.207 -37.027 1.00 83.06 88 GLY A N 1
ATOM 711 C CA . GLY A 1 88 ? 15.460 -10.607 -36.691 1.00 83.06 88 GLY A CA 1
ATOM 712 C C . GLY A 1 88 ? 16.564 -10.782 -35.638 1.00 83.06 88 GLY A C 1
ATOM 713 O O . GLY A 1 88 ? 16.885 -11.905 -35.250 1.00 83.06 88 GLY A O 1
ATOM 714 N N . ALA A 1 89 ? 17.133 -9.687 -35.122 1.00 80.38 89 ALA A N 1
ATOM 715 C CA . ALA A 1 89 ? 18.242 -9.680 -34.175 1.00 80.38 89 ALA A CA 1
ATOM 716 C C . ALA A 1 89 ? 17.779 -9.904 -32.721 1.00 80.38 89 ALA A C 1
ATOM 718 O O . ALA A 1 89 ? 18.143 -9.162 -31.809 1.00 80.38 89 ALA A O 1
ATOM 719 N N . LEU A 1 90 ? 16.990 -10.954 -32.473 1.00 72.88 90 LEU A N 1
ATOM 720 C CA . LEU A 1 90 ? 16.450 -11.294 -31.144 1.00 72.88 90 LEU A CA 1
ATOM 721 C C . LEU A 1 90 ? 17.535 -11.582 -30.091 1.00 72.88 90 LEU A C 1
ATOM 723 O O . LEU A 1 90 ? 17.274 -11.502 -28.894 1.00 72.88 90 LEU A O 1
ATOM 727 N N . HIS A 1 91 ? 18.753 -11.906 -30.526 1.00 71.62 91 HIS A N 1
ATOM 728 C CA . HIS A 1 91 ? 19.907 -12.146 -29.659 1.00 71.62 91 HIS A CA 1
ATOM 729 C C . HIS A 1 91 ? 20.453 -10.870 -28.998 1.00 71.62 91 HIS A C 1
ATOM 731 O O . HIS A 1 91 ? 21.188 -10.977 -28.023 1.00 71.62 91 HIS A O 1
ATOM 737 N N . THR A 1 92 ? 20.097 -9.685 -29.509 1.00 71.31 92 THR A N 1
ATOM 738 C CA . THR A 1 92 ? 20.515 -8.388 -28.943 1.00 71.31 92 THR A CA 1
ATOM 739 C C . THR A 1 92 ? 19.648 -7.938 -27.769 1.00 71.31 92 THR A C 1
ATOM 741 O O . THR A 1 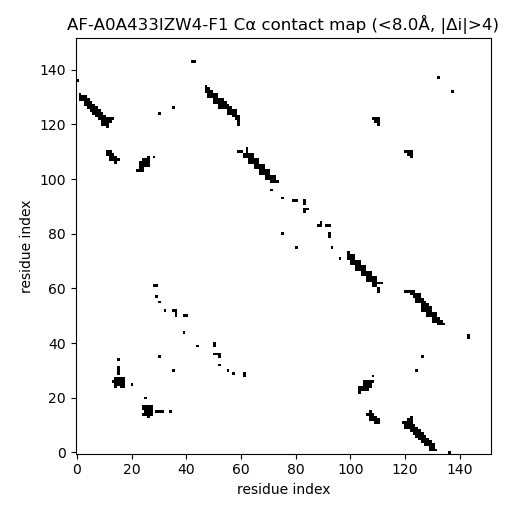92 ? 20.025 -7.032 -27.029 1.00 71.31 92 THR A O 1
ATOM 744 N N . LEU A 1 93 ? 18.486 -8.569 -27.569 1.00 72.94 93 LEU A N 1
ATOM 745 C CA . LEU A 1 93 ? 17.678 -8.334 -26.380 1.00 72.94 93 LEU A CA 1
ATOM 746 C C . LEU A 1 93 ? 18.375 -8.955 -25.163 1.00 72.94 93 LEU A C 1
ATOM 748 O O . LEU A 1 93 ? 18.902 -10.066 -25.276 1.00 72.94 93 LEU A O 1
ATOM 752 N N . PRO A 1 94 ? 18.348 -8.296 -23.991 1.00 66.44 94 PRO A N 1
ATOM 753 C CA . PRO A 1 94 ? 18.906 -8.876 -22.778 1.00 66.44 94 PRO A CA 1
ATOM 754 C C . PRO A 1 94 ? 18.195 -10.204 -22.482 1.00 66.44 94 PRO A C 1
ATOM 756 O O . PRO A 1 94 ? 17.007 -10.243 -22.160 1.00 66.44 94 PRO A O 1
ATOM 759 N N . ARG A 1 95 ? 18.924 -11.313 -22.661 1.00 58.00 95 ARG A N 1
ATOM 760 C CA . ARG A 1 95 ? 18.398 -12.688 -22.588 1.00 58.00 95 ARG A CA 1
ATOM 761 C C . ARG A 1 95 ? 18.188 -13.171 -21.157 1.00 58.00 95 ARG A C 1
ATOM 763 O O . ARG A 1 95 ? 17.376 -14.063 -20.921 1.00 58.00 95 ARG A O 1
ATOM 770 N N . ALA A 1 96 ? 18.919 -12.607 -20.202 1.00 56.88 96 ALA A N 1
ATOM 771 C CA . ALA A 1 96 ? 18.981 -13.115 -18.846 1.00 56.88 96 ALA A CA 1
ATOM 772 C C . ALA A 1 96 ? 18.295 -12.150 -17.878 1.00 56.88 96 ALA A C 1
ATOM 774 O O . ALA A 1 96 ? 18.838 -11.110 -17.513 1.00 56.88 96 ALA A O 1
ATOM 775 N N . ALA A 1 97 ? 17.130 -12.553 -17.359 1.00 54.16 97 ALA A N 1
ATOM 776 C CA . ALA A 1 97 ? 16.509 -11.872 -16.224 1.00 54.16 97 ALA A CA 1
ATOM 777 C C . ALA A 1 97 ? 17.482 -11.722 -15.040 1.00 54.16 97 ALA A C 1
ATOM 779 O O . ALA A 1 97 ? 17.278 -10.825 -14.238 1.00 54.16 97 ALA A O 1
ATOM 780 N N . THR A 1 98 ? 18.511 -12.584 -14.960 1.00 54.31 98 THR A N 1
ATOM 781 C CA . THR A 1 98 ? 19.629 -12.626 -14.000 1.00 54.31 98 THR A CA 1
ATOM 782 C C . THR A 1 98 ? 20.468 -11.350 -13.952 1.00 54.31 98 THR A C 1
ATOM 784 O O . THR A 1 98 ? 20.796 -10.922 -12.852 1.00 54.31 98 THR A O 1
ATOM 787 N N . GLU A 1 99 ? 20.773 -10.733 -15.095 1.00 56.12 99 GLU A N 1
ATOM 788 C CA . GLU A 1 99 ? 21.625 -9.529 -15.174 1.00 56.12 99 GLU A CA 1
ATOM 789 C C . GLU A 1 99 ? 20.864 -8.254 -14.796 1.00 56.12 99 GLU A C 1
ATOM 791 O O . GLU A 1 99 ? 21.443 -7.297 -14.295 1.00 56.12 99 GLU A O 1
ATOM 796 N N . ILE A 1 100 ? 19.538 -8.270 -14.949 1.00 55.97 100 ILE A N 1
ATOM 797 C CA . ILE A 1 100 ? 18.651 -7.159 -14.586 1.00 55.97 100 ILE A CA 1
ATOM 798 C C . ILE A 1 100 ? 18.152 -7.313 -13.131 1.00 55.97 100 ILE A C 1
ATOM 800 O O . ILE A 1 100 ? 17.378 -6.485 -12.644 1.00 55.97 100 ILE A O 1
ATOM 804 N N . ARG A 1 101 ? 18.559 -8.365 -12.392 1.00 55.84 101 ARG A N 1
ATOM 805 C CA . ARG A 1 101 ? 18.086 -8.575 -11.011 1.00 55.84 101 ARG A CA 1
ATOM 806 C C . ARG A 1 101 ? 18.725 -7.569 -10.067 1.00 55.84 101 ARG A C 1
ATOM 808 O O . ARG A 1 101 ? 19.894 -7.673 -9.715 1.00 55.84 101 ARG A O 1
ATOM 815 N N . GLN A 1 102 ? 17.913 -6.652 -9.567 1.00 62.00 102 GLN A N 1
ATOM 816 C CA . GLN A 1 102 ? 18.253 -5.815 -8.430 1.00 62.00 102 GLN A CA 1
ATOM 817 C C . GLN A 1 102 ? 17.860 -6.549 -7.146 1.00 62.00 102 GLN A C 1
ATOM 819 O O . GLN A 1 102 ? 16.691 -6.878 -6.925 1.00 62.00 102 GLN A O 1
ATOM 824 N N . ARG A 1 103 ? 18.838 -6.807 -6.272 1.00 57.62 103 ARG A N 1
ATOM 825 C CA . ARG A 1 103 ? 18.569 -7.271 -4.908 1.00 57.62 103 ARG A CA 1
ATOM 826 C C . ARG A 1 103 ? 18.121 -6.068 -4.084 1.00 57.62 103 ARG A C 1
ATOM 828 O O . ARG A 1 103 ? 18.938 -5.231 -3.721 1.00 57.62 103 ARG A O 1
ATOM 835 N N . ARG A 1 104 ? 16.823 -5.972 -3.801 1.00 62.59 104 ARG A N 1
ATOM 836 C CA . ARG A 1 104 ? 16.256 -4.877 -3.007 1.00 62.59 104 ARG A CA 1
ATOM 837 C C . ARG A 1 104 ? 16.123 -5.288 -1.551 1.00 62.59 104 ARG A C 1
ATOM 839 O O . ARG A 1 104 ? 15.601 -6.364 -1.243 1.00 62.59 104 ARG A O 1
ATOM 846 N N . ALA A 1 105 ? 16.604 -4.427 -0.662 1.00 67.69 105 ALA A N 1
ATOM 847 C CA . ALA A 1 105 ? 16.319 -4.511 0.758 1.00 67.69 105 ALA A CA 1
ATOM 848 C C . ALA A 1 105 ? 14.952 -3.870 1.033 1.00 67.69 105 ALA A C 1
ATOM 850 O O . ALA A 1 105 ? 14.674 -2.742 0.623 1.00 67.69 105 ALA A O 1
ATOM 851 N N . ASN A 1 106 ? 14.088 -4.617 1.715 1.00 72.44 106 ASN A N 1
ATOM 852 C CA . ASN A 1 106 ? 12.759 -4.184 2.105 1.00 72.44 106 ASN A CA 1
ATOM 853 C C . ASN A 1 106 ? 12.674 -4.194 3.635 1.00 72.44 106 ASN A C 1
ATOM 855 O O . ASN A 1 106 ? 12.691 -5.260 4.253 1.00 72.44 106 ASN A O 1
ATOM 859 N N . THR A 1 107 ? 12.526 -3.023 4.243 1.00 75.12 107 THR A N 1
ATOM 860 C CA . THR A 1 107 ? 12.219 -2.867 5.667 1.00 75.12 107 THR A CA 1
ATOM 861 C C . THR A 1 107 ? 10.708 -2.905 5.832 1.00 75.12 107 THR A C 1
ATOM 863 O O . THR A 1 107 ? 10.002 -1.925 5.587 1.00 75.12 107 THR A O 1
ATOM 866 N N . ILE A 1 108 ? 10.193 -4.070 6.209 1.00 77.19 108 ILE A N 1
ATOM 867 C CA . ILE A 1 108 ? 8.756 -4.337 6.283 1.00 77.19 108 ILE A CA 1
ATOM 868 C C . ILE A 1 108 ? 8.284 -4.461 7.727 1.00 77.19 108 ILE A C 1
ATOM 870 O O . ILE A 1 108 ? 9.042 -4.872 8.607 1.00 77.19 108 ILE A O 1
ATOM 874 N N . ARG A 1 109 ? 7.009 -4.158 7.977 1.00 70.56 109 ARG A N 1
ATOM 875 C CA . ARG A 1 109 ? 6.395 -4.423 9.276 1.00 70.56 109 ARG A CA 1
ATOM 876 C C . ARG A 1 109 ? 6.206 -5.916 9.468 1.00 70.56 109 ARG A C 1
ATOM 878 O O . ARG A 1 109 ? 5.675 -6.598 8.589 1.00 70.56 109 ARG A O 1
ATOM 885 N N . THR A 1 110 ? 6.594 -6.408 10.636 1.00 65.56 110 THR A N 1
ATOM 886 C CA . THR A 1 110 ? 6.426 -7.812 11.007 1.00 65.56 110 THR A CA 1
ATOM 887 C C . THR A 1 110 ? 5.813 -7.943 12.383 1.00 65.56 110 THR A C 1
ATOM 889 O O . THR A 1 110 ? 6.016 -7.111 13.262 1.00 65.56 110 THR A O 1
ATOM 892 N N . ALA A 1 111 ? 5.054 -9.013 12.569 1.00 57.91 111 ALA A N 1
ATOM 893 C CA . ALA A 1 111 ? 4.612 -9.448 13.879 1.00 57.91 111 ALA A CA 1
ATOM 894 C C . ALA A 1 111 ? 5.451 -10.668 14.252 1.00 57.91 111 ALA A C 1
ATOM 896 O O . ALA A 1 111 ? 5.150 -11.787 13.848 1.00 57.91 111 ALA A O 1
ATOM 897 N N . ARG A 1 112 ? 6.557 -10.459 14.966 1.00 51.78 112 ARG A N 1
ATOM 898 C CA . ARG A 1 112 ? 7.264 -11.565 15.612 1.00 51.78 112 ARG A CA 1
ATOM 899 C C . ARG A 1 112 ? 6.965 -11.479 17.106 1.00 51.78 112 ARG A C 1
ATOM 901 O O . ARG A 1 112 ? 7.605 -10.703 17.812 1.00 51.78 112 ARG A O 1
ATOM 908 N N . SER A 1 113 ? 5.965 -12.233 17.565 1.00 43.06 113 SER A N 1
ATOM 909 C CA . SER A 1 113 ? 5.926 -12.655 18.968 1.00 43.06 113 SER A CA 1
ATOM 910 C C . SER A 1 113 ? 6.996 -13.732 19.129 1.00 43.06 113 SER A C 1
ATOM 912 O O . SER A 1 113 ? 7.095 -14.629 18.292 1.00 43.06 113 SER A O 1
ATOM 914 N N . ARG A 1 114 ? 7.860 -13.597 20.135 1.00 46.06 114 ARG A N 1
ATOM 915 C CA . ARG A 1 114 ? 8.936 -14.558 20.425 1.00 46.06 114 ARG A CA 1
ATOM 916 C C . ARG A 1 114 ? 8.520 -15.569 21.498 1.00 46.06 114 ARG A C 1
ATOM 918 O O . ARG A 1 114 ? 9.365 -16.326 21.957 1.00 46.06 114 ARG A O 1
ATOM 925 N N . THR A 1 115 ? 7.243 -15.587 21.872 1.00 43.41 115 THR A N 1
ATOM 926 C CA . THR A 1 115 ? 6.734 -16.402 22.972 1.00 43.41 115 THR A CA 1
ATOM 927 C C . THR A 1 115 ? 5.736 -17.418 22.429 1.00 43.41 115 THR A C 1
ATOM 929 O O . THR A 1 115 ? 4.832 -17.083 21.666 1.00 43.41 115 THR A O 1
ATOM 932 N N . SER A 1 116 ? 5.996 -18.671 22.775 1.00 35.88 116 SER A N 1
ATOM 933 C CA . SER A 1 116 ? 5.261 -19.893 22.465 1.00 35.88 116 SER A CA 1
ATOM 934 C C . SER A 1 116 ? 3.735 -19.769 22.538 1.00 35.88 116 SER A C 1
ATOM 936 O O . SER A 1 116 ? 3.202 -19.293 23.534 1.00 35.88 116 SER A O 1
ATOM 938 N N . GLY A 1 117 ? 3.047 -20.328 21.540 1.00 47.38 117 GLY A N 1
ATOM 939 C CA . GLY A 1 117 ? 1.778 -21.026 21.773 1.00 47.38 117 GLY A CA 1
ATOM 940 C C . GLY A 1 117 ? 0.471 -20.345 21.373 1.00 47.38 117 GLY A C 1
ATOM 941 O O . GLY A 1 117 ? -0.476 -21.077 21.116 1.00 47.38 117 GLY A O 1
ATOM 942 N N . GLU A 1 118 ? 0.370 -19.018 21.246 1.00 34.34 118 GLU A N 1
ATOM 943 C CA . GLU A 1 118 ? -0.959 -18.393 21.106 1.00 34.34 118 GLU A CA 1
ATOM 944 C C . GLU A 1 118 ? -1.091 -17.390 19.947 1.00 34.34 118 GLU A C 1
ATOM 946 O O . GLU A 1 118 ? -0.371 -16.402 19.829 1.00 34.34 118 GLU A O 1
ATOM 951 N N . TYR A 1 119 ? -2.038 -17.737 19.071 1.00 36.88 119 TYR A N 1
ATOM 952 C CA . TYR A 1 119 ? -2.745 -16.985 18.034 1.00 36.88 119 TYR A CA 1
ATOM 953 C C . TYR A 1 119 ? -2.031 -15.833 17.303 1.00 36.88 119 TYR A C 1
ATOM 955 O O . TYR A 1 119 ? -1.860 -14.705 17.765 1.00 36.88 119 TYR A O 1
ATOM 963 N N . LEU A 1 120 ? -1.762 -16.145 16.034 1.00 37.25 120 LEU A N 1
ATOM 964 C CA . LEU A 1 120 ? -1.456 -15.280 14.901 1.00 37.25 120 LEU A CA 1
ATOM 965 C C . LEU A 1 120 ? -2.311 -13.999 14.884 1.00 37.25 120 LEU A C 1
ATOM 967 O O . LEU A 1 120 ? -3.385 -13.965 14.288 1.00 37.25 120 LEU A O 1
ATOM 971 N N . SER A 1 121 ? -1.811 -12.896 15.433 1.00 36.44 121 SER A N 1
ATOM 972 C CA . SER A 1 121 ? -2.306 -11.578 15.039 1.00 36.44 121 SER A CA 1
ATOM 973 C C . SER A 1 121 ? -1.143 -10.744 14.514 1.00 36.44 121 SER A C 1
ATOM 975 O O . SER A 1 121 ? -0.235 -10.324 15.224 1.00 36.44 121 SER A O 1
ATOM 977 N N . GLY A 1 122 ? -1.127 -10.621 13.188 1.00 48.44 122 GLY A N 1
ATOM 978 C CA . GLY A 1 122 ? -0.109 -9.933 12.408 1.00 48.44 122 GLY A CA 1
ATOM 979 C C . GLY A 1 122 ? -0.104 -8.412 12.593 1.00 48.44 122 GLY A C 1
ATOM 980 O O . GLY A 1 122 ? -0.482 -7.905 13.639 1.00 48.44 122 GLY A O 1
ATOM 981 N N . ALA A 1 123 ? 0.269 -7.630 11.578 1.00 54.94 123 ALA A N 1
ATOM 982 C CA . ALA A 1 123 ? -0.067 -6.204 11.582 1.00 54.94 123 ALA A CA 1
ATOM 983 C C . ALA A 1 123 ? -1.601 -6.086 11.590 1.00 54.94 123 ALA A C 1
ATOM 985 O O . ALA A 1 123 ? -2.234 -6.352 10.572 1.00 54.94 123 ALA A O 1
ATOM 986 N N . CYS A 1 124 ? -2.180 -5.805 12.759 1.00 56.97 124 CYS A N 1
ATOM 987 C CA . CYS A 1 124 ? -3.618 -5.818 12.970 1.00 56.97 124 CYS A CA 1
ATOM 988 C C . CYS A 1 124 ? -4.134 -4.382 13.082 1.00 56.97 124 CYS A C 1
ATOM 990 O O . CYS A 1 124 ? -3.684 -3.619 13.945 1.00 56.97 124 CYS A O 1
ATOM 992 N N . PHE A 1 125 ? -5.046 -4.015 12.186 1.00 64.56 125 PHE A N 1
ATOM 993 C CA . PHE A 1 125 ? -5.648 -2.689 12.130 1.00 64.56 125 PHE A CA 1
ATOM 994 C C . PHE A 1 125 ? -7.155 -2.801 12.217 1.00 64.56 125 PHE A C 1
ATOM 996 O O . PHE A 1 125 ? -7.757 -3.621 11.525 1.00 64.56 125 PHE A O 1
ATOM 1003 N N . VAL A 1 126 ? -7.759 -1.933 13.021 1.00 67.00 126 VAL A N 1
ATOM 1004 C CA . VAL A 1 126 ? -9.203 -1.710 12.987 1.00 67.00 126 VAL A CA 1
ATOM 1005 C C . VAL A 1 126 ? -9.440 -0.376 12.314 1.00 67.00 126 VAL A C 1
ATOM 1007 O O . VAL A 1 126 ? -9.015 0.667 12.810 1.00 67.00 126 VAL A O 1
ATOM 1010 N N . MET A 1 127 ? -10.085 -0.419 11.157 1.00 71.31 127 MET A N 1
ATOM 1011 C CA . MET A 1 127 ? -10.332 0.766 10.348 1.00 71.31 127 MET A CA 1
ATOM 1012 C C . MET A 1 127 ? -11.810 1.092 10.354 1.00 71.31 127 MET A C 1
ATOM 1014 O O . MET A 1 127 ? -12.639 0.221 10.093 1.00 71.31 127 MET A O 1
ATOM 1018 N N . ARG A 1 128 ? -12.123 2.355 10.632 1.00 66.38 128 ARG A N 1
ATOM 1019 C CA . ARG A 1 128 ? -13.470 2.907 10.549 1.00 66.38 128 ARG A CA 1
ATOM 1020 C C . ARG A 1 128 ? -13.595 3.713 9.270 1.00 66.38 128 ARG A C 1
ATOM 1022 O O . ARG A 1 128 ? -12.756 4.574 9.004 1.00 66.38 128 ARG A O 1
ATOM 1029 N N . THR A 1 129 ? -14.659 3.476 8.515 1.00 64.44 129 THR A N 1
ATOM 1030 C CA . THR A 1 129 ? -14.950 4.241 7.302 1.00 64.44 129 THR A CA 1
ATOM 1031 C C . THR A 1 129 ? -16.391 4.727 7.276 1.00 64.44 129 THR A C 1
ATOM 1033 O O . THR A 1 129 ? -17.295 4.069 7.797 1.00 64.44 129 THR A O 1
ATOM 1036 N N . LEU A 1 130 ? -16.578 5.899 6.674 1.00 62.41 130 LEU A N 1
ATOM 1037 C CA . LEU A 1 130 ? -17.858 6.373 6.179 1.00 62.41 130 LEU A CA 1
ATOM 1038 C C . LEU A 1 130 ? -17.883 6.110 4.681 1.00 62.41 130 LEU A C 1
ATOM 1040 O O . LEU A 1 130 ? -16.938 6.456 3.968 1.00 62.41 130 LEU A O 1
ATOM 1044 N N . ALA A 1 131 ? -18.973 5.532 4.208 1.00 63.91 131 ALA A N 1
ATOM 1045 C CA . ALA A 1 131 ? -19.226 5.491 2.787 1.00 63.91 131 ALA A CA 1
ATOM 1046 C C . ALA A 1 131 ? -20.339 6.460 2.418 1.00 63.91 131 ALA A C 1
ATOM 1048 O O . ALA A 1 131 ? -21.432 6.451 2.992 1.00 63.91 131 ALA A O 1
ATOM 1049 N N . SER A 1 132 ? -20.005 7.295 1.445 1.00 58.12 132 SER A N 1
ATOM 1050 C CA . SER A 1 132 ? -20.904 8.255 0.830 1.00 58.12 132 SER A CA 1
ATOM 1051 C C . SER A 1 132 ? -21.252 7.731 -0.558 1.00 58.12 132 SER A C 1
ATOM 1053 O O . SER A 1 132 ? -20.361 7.331 -1.313 1.00 58.12 132 SER A O 1
ATOM 1055 N N . GLN A 1 133 ? -22.546 7.678 -0.865 1.00 58.56 133 GLN A N 1
ATOM 1056 C CA . GLN A 1 133 ? -23.071 7.249 -2.160 1.00 58.56 133 GLN A CA 1
ATOM 1057 C C . GLN A 1 133 ? -24.032 8.308 -2.678 1.00 58.56 133 GLN A C 1
ATOM 1059 O O . GLN A 1 133 ? -24.861 8.796 -1.914 1.00 58.56 133 GLN A O 1
ATOM 1064 N N . GLU A 1 134 ? -23.922 8.635 -3.963 1.00 50.66 134 GLU A N 1
ATOM 1065 C CA . GLU A 1 134 ? -24.806 9.610 -4.614 1.00 50.66 134 GLU A CA 1
ATOM 1066 C C . GLU A 1 134 ? -26.166 9.014 -5.014 1.00 50.66 134 GLU A C 1
ATOM 1068 O O . GLU A 1 134 ? -27.134 9.752 -5.155 1.00 50.66 134 GLU A O 1
ATOM 1073 N N . VAL A 1 135 ? -26.281 7.683 -5.152 1.00 46.16 135 VAL A N 1
ATOM 1074 C CA . VAL A 1 135 ? -27.506 7.026 -5.644 1.00 46.16 135 VAL A CA 1
ATOM 1075 C C . VAL A 1 135 ? -27.904 5.824 -4.781 1.00 46.16 135 VAL A C 1
ATOM 1077 O O . VAL A 1 135 ? -27.148 4.852 -4.674 1.00 46.16 135 VAL A O 1
ATOM 1080 N N . GLY A 1 136 ? -29.127 5.888 -4.235 1.00 50.91 136 GLY A N 1
ATOM 1081 C CA . GLY A 1 136 ? -29.876 4.789 -3.609 1.00 50.91 136 GLY A CA 1
ATOM 1082 C C . GLY A 1 136 ? -29.425 4.374 -2.198 1.00 50.91 136 GLY A C 1
ATOM 1083 O O . GLY A 1 136 ? -28.294 4.653 -1.794 1.00 50.91 136 GLY A O 1
ATOM 1084 N N . PRO A 1 137 ? -30.290 3.693 -1.417 1.00 47.06 137 PRO A N 1
ATOM 1085 C CA . PRO A 1 137 ? -29.909 3.187 -0.107 1.00 47.06 137 PRO A CA 1
ATOM 1086 C C . PRO A 1 137 ? -28.776 2.151 -0.250 1.00 47.06 137 PRO A C 1
ATOM 1088 O O . PRO A 1 137 ? -28.868 1.231 -1.067 1.00 47.06 137 PRO A O 1
ATOM 1091 N N . PRO A 1 138 ? -27.691 2.269 0.531 1.00 51.66 138 PRO A N 1
ATOM 1092 C CA . PRO A 1 138 ? -26.593 1.316 0.510 1.00 51.66 138 PRO A CA 1
ATOM 1093 C C . PRO A 1 138 ? -27.063 -0.030 1.070 1.00 51.66 138 PRO A C 1
ATOM 1095 O O . PRO A 1 138 ? -27.019 -0.260 2.275 1.00 51.66 138 PRO A O 1
ATOM 1098 N N . THR A 1 139 ? -27.442 -0.975 0.209 1.00 53.03 139 THR A N 1
ATOM 1099 C CA . THR A 1 139 ? -27.595 -2.403 0.559 1.00 53.03 139 THR A CA 1
ATOM 1100 C C . THR A 1 139 ? -26.219 -3.052 0.801 1.00 53.03 139 THR A C 1
ATOM 1102 O O . THR A 1 139 ? -25.881 -4.092 0.243 1.00 53.03 139 THR A O 1
ATOM 1105 N N . ILE A 1 140 ? -25.353 -2.391 1.571 1.00 55.22 140 ILE A N 1
ATOM 1106 C CA . ILE A 1 140 ? -23.946 -2.774 1.748 1.00 55.22 140 ILE A CA 1
ATOM 1107 C C . ILE A 1 140 ? -23.768 -3.697 2.942 1.00 55.22 140 ILE A C 1
ATOM 1109 O O . ILE A 1 140 ? -22.898 -4.559 2.900 1.00 55.22 140 ILE A O 1
ATOM 1113 N N . SER A 1 141 ? -24.654 -3.620 3.936 1.00 50.31 141 SER A N 1
ATOM 1114 C CA . SER A 1 141 ? -24.718 -4.609 5.015 1.00 50.31 141 SER A CA 1
ATOM 1115 C C . SER A 1 141 ? -25.080 -6.012 4.512 1.00 50.31 141 SER A C 1
ATOM 1117 O O . SER A 1 141 ? -24.544 -6.983 5.027 1.00 50.31 141 SER A O 1
ATOM 1119 N N . ALA A 1 142 ? -25.937 -6.129 3.488 1.00 45.41 142 ALA A N 1
ATOM 1120 C CA . ALA A 1 142 ? -26.437 -7.421 3.002 1.00 45.41 142 ALA A CA 1
ATOM 1121 C C . ALA A 1 142 ? -25.583 -8.063 1.890 1.00 45.41 142 ALA A C 1
ATOM 1123 O O . ALA A 1 142 ? -25.693 -9.263 1.658 1.00 45.41 142 ALA A O 1
ATOM 1124 N N . ARG A 1 143 ? -24.731 -7.290 1.196 1.00 50.25 143 ARG A N 1
ATOM 1125 C CA . ARG A 1 143 ? -23.810 -7.804 0.157 1.00 50.25 143 ARG A CA 1
ATOM 1126 C C . ARG A 1 143 ? -22.357 -7.923 0.616 1.00 50.25 143 ARG A C 1
ATOM 1128 O O . ARG A 1 143 ? -21.526 -8.404 -0.152 1.00 50.25 143 ARG A O 1
ATOM 1135 N N . PHE A 1 144 ? -22.041 -7.496 1.841 1.00 51.31 144 PHE A N 1
ATOM 1136 C CA . PHE A 1 144 ? -20.748 -7.784 2.453 1.00 51.31 144 PHE A CA 1
ATOM 1137 C C . PHE A 1 144 ? -20.625 -9.305 2.580 1.00 51.31 144 PHE A C 1
ATOM 1139 O O . PHE A 1 144 ? -21.372 -9.941 3.317 1.00 51.31 144 PHE A O 1
ATOM 1146 N N . ASN A 1 145 ? -19.748 -9.885 1.766 1.00 42.59 145 ASN A N 1
ATOM 1147 C CA . ASN A 1 145 ? -19.661 -11.319 1.531 1.00 42.59 145 ASN A CA 1
ATOM 1148 C C . ASN A 1 145 ? -19.569 -12.097 2.870 1.00 42.59 145 ASN A C 1
ATOM 1150 O O . ASN A 1 145 ? -18.647 -11.831 3.649 1.00 42.59 145 ASN A O 1
ATOM 1154 N N . PRO A 1 146 ? -20.472 -13.055 3.166 1.00 45.88 146 PRO A N 1
ATOM 1155 C CA . PRO A 1 146 ? -20.458 -13.811 4.427 1.00 45.88 146 PRO A CA 1
ATOM 1156 C C . PRO A 1 146 ? -19.171 -14.630 4.642 1.00 45.88 146 PRO A C 1
ATOM 1158 O O . PRO A 1 146 ? -18.885 -15.063 5.758 1.00 45.88 146 PRO A O 1
ATOM 1161 N N . SER A 1 147 ? -18.341 -14.799 3.609 1.00 43.25 147 SER A N 1
ATOM 1162 C CA . SER A 1 147 ? -17.006 -15.401 3.704 1.00 43.25 147 SER A CA 1
ATOM 1163 C C . SER A 1 147 ? -16.026 -14.609 4.585 1.00 43.25 147 SER A C 1
ATOM 1165 O O . SER A 1 147 ? -15.136 -15.214 5.179 1.00 43.25 147 SER A O 1
ATOM 1167 N N . PHE A 1 148 ? -16.209 -13.293 4.757 1.00 46.19 148 PHE A N 1
ATOM 1168 C CA . PHE A 1 148 ? -15.355 -12.467 5.626 1.00 46.19 148 PHE A CA 1
ATOM 1169 C C . PHE A 1 148 ? -15.742 -12.510 7.113 1.00 46.19 148 PHE A C 1
ATOM 1171 O O . PHE A 1 148 ? -14.938 -12.135 7.964 1.00 46.19 148 PHE A O 1
ATOM 1178 N N . GLN A 1 149 ? -16.937 -13.001 7.454 1.00 48.72 149 GLN A N 1
ATOM 1179 C CA . GLN A 1 149 ? -17.398 -13.110 8.846 1.00 48.72 149 GLN A CA 1
ATOM 1180 C C . GLN A 1 149 ? -16.853 -14.353 9.581 1.00 48.72 149 GLN A C 1
ATOM 1182 O O . GLN A 1 149 ? -17.152 -14.544 10.757 1.00 48.72 149 GLN A O 1
ATOM 1187 N N . ARG A 1 150 ? -16.057 -15.211 8.921 1.00 38.41 150 ARG A N 1
ATOM 1188 C CA . ARG A 1 150 ? -15.676 -16.543 9.440 1.00 38.41 150 ARG A CA 1
ATOM 1189 C C . ARG A 1 150 ? -14.288 -16.680 10.077 1.00 38.41 150 ARG A C 1
ATOM 1191 O O . ARG A 1 150 ? -13.935 -17.781 10.485 1.00 38.41 150 ARG A O 1
ATOM 1198 N N . SER A 1 151 ? -13.511 -15.614 10.238 1.00 37.69 151 SER A N 1
ATOM 1199 C CA . SER A 1 151 ? -12.216 -15.693 10.932 1.00 37.69 151 SER A CA 1
ATOM 1200 C C . SER A 1 151 ? -12.349 -15.180 12.369 1.00 37.69 151 SER A C 1
ATOM 1202 O O . SER A 1 151 ? -12.298 -13.972 12.606 1.00 37.69 151 SER A O 1
ATOM 1204 N N . ARG A 1 152 ? -12.531 -16.121 13.308 1.00 34.62 152 ARG A N 1
ATOM 1205 C CA . ARG A 1 152 ? -12.255 -15.912 14.740 1.00 34.62 152 ARG A CA 1
ATOM 1206 C C . ARG A 1 152 ? -10.787 -15.497 14.906 1.00 34.62 152 ARG A C 1
ATOM 1208 O O . ARG A 1 152 ? -9.945 -16.135 14.239 1.00 34.62 152 ARG A O 1
#

Organism: NCBI:txid92933

Mean predicted aligned error: 12.58 Å

InterPro domains:
  IPR013422 CRIS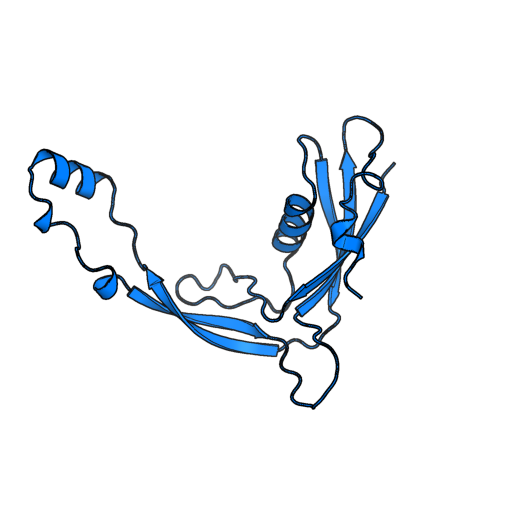PR-associated protein Cas5, N-terminal [TIGR02593] (6-46)
  IPR021124 CRISPR-associated protein, Cas5 [PF09704] (5-111)

Nearest PDB structures (foldseek):
  8dfo-assembly1_A  TM=7.448E-01  e=3.654E-09  Nitratidesulfovibrio vulgaris str. Hildenborough
  8dej-assembly1_A  TM=7.312E-01  e=1.263E-08  Nitratidesulfovibrio vulgaris str. Hildenborough
  3vzi-assembly3_A  TM=6.755E-01  e=1.413E-08  Xanthomonas oryzae pv. oryzae PXO99A
  8g9s-assembly1_N  TM=7.903E-01  e=1.085E-06  Neisseria lactamica
  8gan-assembly1_N  TM=7.561E-01  e=4.698E-06  Neisseria lactamica

pLDDT: mean 70.67, std 16.12, range [34.34, 90.31]

Radius of gyration: 21.52 Å; Cα contacts (8 Å, |Δi|>4): 226; chains: 1; bounding box: 52×31×61 Å